Protein AF-A0A958Z794-F1 (afdb_monomer_lite)

Secondary structure (DSSP, 8-state):
-GGGHHHHHHH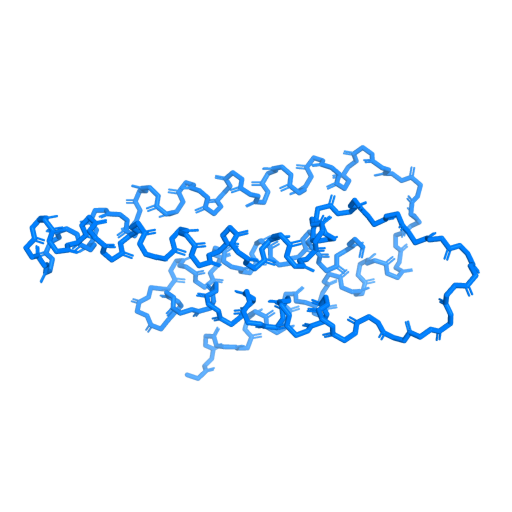HHHHHHHHHS-TT-HHHHHHHHHHHHHHHHHHIIIIIHHHHHHHS-HHHHHHHHHHHHHHHHHHHHHHTTGGGT-----TT--S--HHHHHHHHHHHHHHTGGGGT-HHHHHHHHHHHHHHHT-

Structure (mmCIF, N/CA/C/O backbone):
data_AF-A0A958Z794-F1
#
_entry.id   AF-A0A958Z794-F1
#
loop_
_atom_site.group_PDB
_atom_site.id
_atom_site.type_symbol
_atom_site.label_atom_id
_atom_site.label_alt_id
_atom_site.label_comp_id
_atom_site.label_asym_id
_atom_site.label_entity_id
_atom_site.label_seq_id
_atom_site.pdbx_PDB_ins_code
_atom_site.Cartn_x
_atom_site.Cartn_y
_atom_site.Cartn_z
_atom_site.occupancy
_atom_site.B_iso_or_equiv
_atom_site.auth_seq_id
_atom_site.auth_comp_id
_atom_site.auth_asym_id
_atom_site.auth_atom_id
_atom_site.pdbx_PDB_model_num
ATOM 1 N N . MET A 1 1 ? -12.176 13.890 -5.393 1.00 51.62 1 MET A N 1
ATOM 2 C CA . MET A 1 1 ? -11.681 13.555 -6.754 1.00 51.62 1 MET A CA 1
ATOM 3 C C . MET A 1 1 ? -10.186 13.818 -6.932 1.00 51.62 1 MET A C 1
ATOM 5 O O . MET A 1 1 ? -9.524 12.941 -7.460 1.00 51.62 1 MET A O 1
ATOM 9 N N . GLN A 1 2 ? -9.628 14.953 -6.479 1.00 58.75 2 GLN A N 1
ATOM 10 C CA . GLN A 1 2 ? -8.184 15.237 -6.617 1.00 58.75 2 GLN A CA 1
ATOM 11 C C . GLN A 1 2 ? -7.266 14.237 -5.879 1.00 58.75 2 GLN A C 1
ATOM 13 O O . GLN A 1 2 ? -6.188 13.929 -6.373 1.00 58.75 2 GLN A O 1
ATOM 18 N N . GLN A 1 3 ? -7.717 13.664 -4.757 1.00 66.06 3 GLN A N 1
ATOM 19 C CA . GLN A 1 3 ? -6.947 12.705 -3.946 1.00 66.06 3 GLN A CA 1
ATOM 20 C C . GLN A 1 3 ? -6.581 11.401 -4.680 1.00 66.06 3 GLN A C 1
ATOM 22 O O . GLN A 1 3 ? -5.542 10.820 -4.398 1.00 66.06 3 GLN A O 1
ATOM 27 N N . TYR A 1 4 ? -7.371 10.968 -5.670 1.00 72.44 4 TYR A N 1
ATOM 28 C CA . TYR A 1 4 ? -7.093 9.740 -6.433 1.00 72.44 4 TYR A CA 1
ATOM 29 C C . TYR A 1 4 ? -6.094 9.945 -7.581 1.00 72.44 4 TYR A C 1
ATOM 31 O O . TYR A 1 4 ? -5.566 8.977 -8.121 1.00 72.44 4 TYR A O 1
ATOM 39 N N . ILE A 1 5 ? -5.808 11.198 -7.949 1.00 81.88 5 ILE A N 1
ATOM 40 C CA . ILE A 1 5 ? -4.829 11.523 -8.995 1.00 81.88 5 ILE A CA 1
ATOM 41 C C . ILE A 1 5 ? -3.406 11.294 -8.472 1.00 81.88 5 ILE A C 1
ATOM 43 O O . ILE A 1 5 ? -2.539 10.858 -9.224 1.00 81.88 5 ILE A O 1
ATOM 47 N N . LEU A 1 6 ? -3.170 11.539 -7.180 1.00 83.75 6 LEU A N 1
ATOM 48 C CA . LEU A 1 6 ? -1.846 11.443 -6.564 1.00 83.75 6 LEU A CA 1
ATOM 49 C C . LEU A 1 6 ? -1.252 10.022 -6.623 1.00 83.75 6 LEU A C 1
ATOM 51 O O . LEU A 1 6 ? -0.128 9.899 -7.107 1.00 83.75 6 LEU A O 1
ATOM 55 N N . PRO A 1 7 ? -1.974 8.941 -6.258 1.00 83.38 7 PRO A N 1
ATOM 56 C CA . PRO A 1 7 ? -1.464 7.578 -6.423 1.00 83.38 7 PRO A CA 1
ATOM 57 C C . PRO A 1 7 ? -1.173 7.206 -7.882 1.00 83.38 7 PRO A C 1
ATOM 59 O O . PRO A 1 7 ? -0.216 6.488 -8.155 1.00 83.38 7 PRO A O 1
ATOM 62 N N . ILE A 1 8 ? -1.967 7.708 -8.834 1.00 86.94 8 ILE A N 1
ATOM 63 C CA . ILE A 1 8 ? -1.741 7.460 -10.266 1.00 86.94 8 ILE A CA 1
ATOM 64 C C . ILE A 1 8 ? -0.465 8.173 -10.725 1.00 86.94 8 ILE A C 1
ATOM 66 O O . ILE A 1 8 ? 0.382 7.568 -11.381 1.00 86.94 8 ILE A O 1
ATOM 70 N N . LEU A 1 9 ? -0.292 9.440 -10.339 1.00 89.38 9 LEU A N 1
ATOM 71 C CA . LEU A 1 9 ? 0.927 10.198 -10.618 1.00 89.38 9 LEU A CA 1
ATOM 72 C C . LEU A 1 9 ? 2.157 9.546 -9.981 1.00 89.38 9 LEU A C 1
ATOM 74 O O . LEU A 1 9 ? 3.197 9.494 -10.626 1.00 89.38 9 LE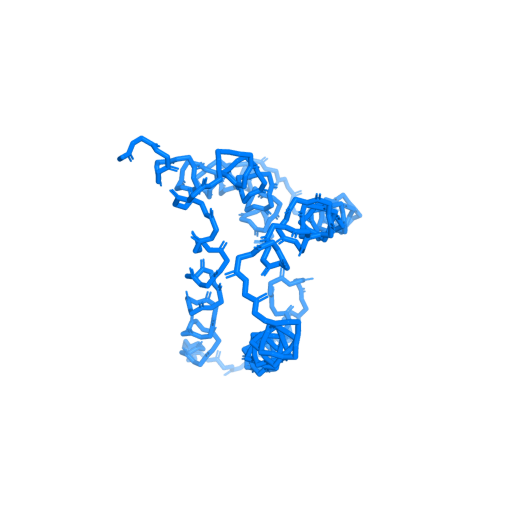U A O 1
ATOM 78 N N . ALA A 1 10 ? 2.038 9.003 -8.767 1.00 88.75 10 ALA A N 1
ATOM 79 C CA . ALA A 1 10 ? 3.111 8.283 -8.083 1.00 88.75 10 ALA A CA 1
ATOM 80 C C . ALA A 1 10 ? 3.646 7.114 -8.927 1.00 88.75 10 ALA A C 1
ATOM 82 O O . ALA A 1 10 ? 4.856 6.986 -9.113 1.00 88.75 10 ALA A O 1
ATOM 83 N N . VAL A 1 11 ? 2.739 6.311 -9.495 1.00 89.25 11 VAL A N 1
ATOM 84 C CA . VAL A 1 11 ? 3.087 5.181 -10.371 1.00 89.25 11 VAL A CA 1
ATOM 85 C C . VAL A 1 11 ? 3.742 5.667 -11.665 1.00 89.25 11 VAL A C 1
ATOM 87 O O . VAL A 1 11 ? 4.771 5.129 -12.068 1.00 89.25 11 VAL A O 1
ATOM 90 N N . VAL A 1 12 ? 3.196 6.711 -12.298 1.00 91.06 12 VAL A N 1
ATOM 91 C CA . VAL A 1 12 ? 3.777 7.289 -13.525 1.00 91.06 12 VAL A CA 1
ATOM 92 C C . VAL A 1 12 ? 5.181 7.840 -13.265 1.00 91.06 12 VAL A C 1
ATOM 94 O O . VAL A 1 12 ? 6.087 7.604 -14.059 1.00 91.06 12 VAL A O 1
ATOM 97 N N . ILE A 1 13 ? 5.385 8.538 -12.146 1.00 90.00 13 ILE A N 1
ATOM 98 C CA . ILE A 1 13 ? 6.694 9.069 -11.748 1.00 90.00 13 ILE A CA 1
ATOM 99 C C . ILE A 1 13 ? 7.680 7.924 -11.501 1.00 90.00 13 ILE A C 1
ATOM 101 O O . ILE A 1 13 ? 8.783 7.968 -12.041 1.00 90.00 13 ILE A O 1
ATOM 105 N N . GLY A 1 14 ? 7.291 6.894 -10.742 1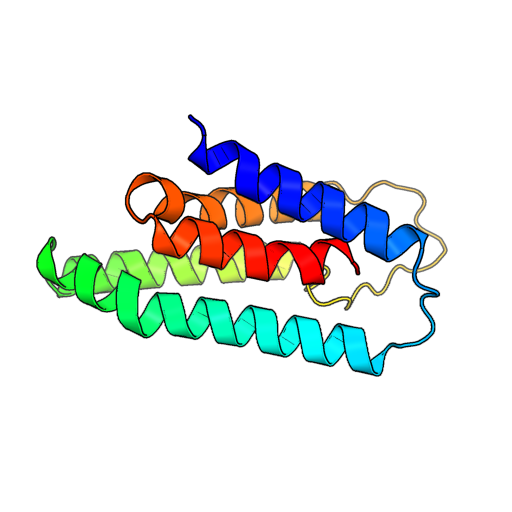.00 87.38 14 GLY A N 1
ATOM 106 C CA . GLY A 1 14 ? 8.145 5.730 -10.490 1.00 87.38 14 GLY A CA 1
ATOM 107 C C . GLY A 1 14 ? 8.573 5.027 -11.782 1.00 87.38 14 GLY A C 1
ATOM 108 O O . GLY A 1 14 ? 9.762 4.764 -11.964 1.00 87.38 14 GLY A O 1
ATOM 109 N N . LEU A 1 15 ? 7.645 4.856 -12.731 1.00 88.81 15 LEU A N 1
ATOM 110 C CA . LEU A 1 15 ? 7.932 4.297 -14.055 1.00 88.81 15 LEU A CA 1
ATOM 111 C C . LEU A 1 15 ? 8.911 5.170 -14.858 1.00 88.81 15 LEU A C 1
ATOM 113 O O . LEU A 1 15 ? 9.879 4.659 -15.419 1.00 88.81 15 LEU A O 1
ATOM 117 N N . LEU A 1 16 ? 8.691 6.488 -14.910 1.00 90.75 16 LEU A N 1
ATOM 118 C CA . LEU A 1 16 ? 9.592 7.412 -15.611 1.00 90.75 16 LEU A CA 1
ATOM 119 C C . LEU A 1 16 ? 11.002 7.388 -15.010 1.00 90.75 16 LEU A C 1
ATOM 121 O O . LEU A 1 16 ? 11.988 7.361 -15.747 1.00 90.75 16 LEU A O 1
ATOM 125 N N . VAL A 1 17 ? 11.105 7.364 -13.679 1.00 86.69 17 VAL A N 1
ATOM 126 C CA . VAL A 1 17 ? 12.389 7.262 -12.974 1.00 86.69 17 VAL A CA 1
ATOM 127 C C . VAL A 1 17 ? 13.062 5.916 -13.256 1.00 86.69 17 VAL A C 1
ATOM 129 O O . VAL A 1 17 ? 14.276 5.902 -13.466 1.00 86.69 17 VAL A O 1
ATOM 132 N N . SER A 1 18 ? 12.303 4.816 -13.321 1.00 83.25 18 SER A N 1
ATOM 133 C CA . SER A 1 18 ? 12.815 3.483 -13.680 1.00 83.25 18 SER A CA 1
ATOM 134 C C . SER A 1 18 ? 13.435 3.457 -15.080 1.00 83.25 18 SER A C 1
ATOM 136 O O . SER A 1 18 ? 14.525 2.924 -15.265 1.00 83.25 18 SER A O 1
ATOM 138 N N . ILE A 1 19 ? 12.806 4.118 -16.060 1.00 85.06 19 ILE A N 1
ATOM 139 C CA . ILE A 1 19 ? 13.312 4.185 -17.444 1.00 85.06 19 ILE A CA 1
ATOM 140 C C . ILE A 1 19 ? 14.640 4.958 -17.530 1.00 85.06 19 ILE A C 1
ATOM 142 O O . ILE A 1 19 ? 15.511 4.610 -18.327 1.00 85.06 19 ILE A O 1
ATOM 146 N N . VAL A 1 20 ? 14.800 6.016 -16.730 1.00 84.75 20 VAL A N 1
ATOM 147 C CA . VAL A 1 20 ? 16.002 6.873 -16.744 1.00 84.75 20 VAL A CA 1
ATOM 148 C C . VAL A 1 20 ? 17.132 6.298 -15.879 1.00 84.75 20 VAL A C 1
ATOM 150 O O . VAL A 1 20 ? 18.306 6.593 -16.113 1.00 84.75 20 VAL A O 1
ATOM 153 N N . THR A 1 21 ? 16.804 5.480 -14.878 1.00 77.69 21 THR A N 1
ATOM 154 C CA . THR A 1 21 ? 17.769 4.941 -13.914 1.00 77.69 21 THR A CA 1
ATOM 155 C C . THR A 1 21 ? 18.255 3.555 -14.341 1.00 77.69 21 THR A C 1
ATOM 157 O O . THR A 1 21 ? 17.483 2.609 -14.447 1.00 77.69 21 THR A O 1
ATOM 160 N N . ASP A 1 22 ? 19.567 3.402 -14.536 1.00 66.56 22 ASP A N 1
ATOM 161 C CA . ASP A 1 22 ? 20.164 2.101 -14.858 1.00 66.56 22 ASP A CA 1
ATOM 162 C C . ASP A 1 22 ? 19.973 1.117 -13.680 1.00 66.56 22 ASP A C 1
ATOM 164 O O . ASP A 1 22 ? 20.321 1.426 -12.533 1.00 66.56 22 ASP A O 1
ATOM 168 N N . HIS A 1 23 ? 19.441 -0.081 -13.955 1.00 60.19 23 HIS A N 1
ATOM 169 C CA . HIS A 1 23 ? 18.993 -1.094 -12.977 1.00 60.19 23 HIS A CA 1
ATOM 170 C C . HIS A 1 23 ? 20.113 -1.641 -12.059 1.00 60.19 23 HIS A C 1
ATOM 172 O O . HIS A 1 23 ? 19.887 -2.489 -11.200 1.00 60.19 23 HIS A O 1
ATOM 178 N N . LYS A 1 24 ? 21.354 -1.165 -12.201 1.00 54.88 24 LYS A N 1
ATOM 179 C CA . LYS A 1 24 ? 22.546 -1.709 -11.529 1.00 54.88 24 LYS A CA 1
ATOM 180 C C . LYS A 1 24 ? 22.661 -1.373 -10.034 1.00 54.88 24 LYS A C 1
ATOM 182 O O . LYS A 1 24 ? 23.561 -1.890 -9.373 1.00 54.88 24 LYS A O 1
ATOM 187 N N . ARG A 1 25 ? 21.781 -0.543 -9.455 1.00 64.00 25 ARG A N 1
ATOM 188 C CA . ARG A 1 25 ? 21.800 -0.183 -8.014 1.00 64.00 25 ARG A CA 1
ATOM 189 C C . ARG A 1 25 ? 20.816 -1.009 -7.176 1.00 64.00 25 ARG A C 1
ATOM 191 O O . ARG A 1 25 ? 19.993 -0.455 -6.453 1.00 64.00 25 ARG A O 1
ATOM 198 N N . ASN A 1 26 ? 21.012 -2.330 -7.161 1.00 70.12 26 ASN A N 1
ATOM 199 C CA . ASN A 1 26 ? 20.273 -3.291 -6.319 1.00 70.12 26 ASN A CA 1
ATOM 200 C C . ASN A 1 26 ? 20.237 -2.939 -4.818 1.00 70.12 26 ASN A C 1
ATOM 202 O O . ASN A 1 26 ? 19.372 -3.410 -4.090 1.00 70.12 26 ASN A O 1
ATOM 206 N N . TYR A 1 27 ? 21.198 -2.153 -4.323 1.00 78.25 27 TYR A N 1
ATOM 207 C CA . TYR A 1 27 ? 21.225 -1.719 -2.925 1.00 78.25 27 TYR A CA 1
ATOM 208 C C . TYR A 1 27 ? 20.229 -0.586 -2.637 1.00 78.25 27 TYR A C 1
ATOM 210 O O . TYR A 1 27 ? 19.551 -0.609 -1.614 1.00 78.25 27 TYR A O 1
ATOM 218 N N . LEU A 1 28 ? 20.119 0.399 -3.538 1.00 80.44 28 LEU A N 1
ATOM 219 C CA . LEU A 1 28 ? 19.240 1.551 -3.327 1.00 80.44 28 LEU A CA 1
ATOM 220 C C . LEU A 1 28 ? 17.768 1.151 -3.459 1.00 80.44 28 LEU A C 1
ATOM 222 O O . LEU A 1 28 ? 16.959 1.605 -2.661 1.00 80.44 28 LEU A O 1
ATOM 226 N N . SER A 1 29 ? 17.434 0.276 -4.412 1.00 76.62 29 SER A N 1
ATOM 227 C CA . SER A 1 29 ? 16.068 -0.234 -4.577 1.00 76.62 29 SER A CA 1
ATOM 228 C C . SER A 1 29 ? 15.600 -1.011 -3.345 1.00 76.62 29 SER A C 1
ATOM 230 O O . SER A 1 29 ? 14.517 -0.748 -2.834 1.00 76.62 29 SER A O 1
ATOM 232 N N . LYS A 1 30 ? 16.456 -1.876 -2.781 1.00 82.06 30 LYS A N 1
ATOM 233 C CA . LYS A 1 30 ? 16.179 -2.565 -1.509 1.00 82.06 30 LYS A CA 1
ATOM 234 C C . LYS A 1 30 ? 15.985 -1.592 -0.347 1.00 82.06 30 LYS A C 1
ATOM 236 O O . LYS A 1 30 ? 15.045 -1.755 0.421 1.00 82.06 30 LYS A O 1
ATOM 241 N N . LEU A 1 31 ? 16.838 -0.570 -0.231 1.00 86.19 31 LEU A N 1
ATOM 242 C CA . LEU A 1 31 ? 16.717 0.441 0.823 1.00 86.19 31 LEU A CA 1
ATOM 243 C C . LEU A 1 31 ? 15.407 1.237 0.697 1.00 86.19 31 LEU A C 1
ATOM 245 O O . LEU A 1 31 ? 14.718 1.438 1.694 1.00 86.19 31 LEU A O 1
ATOM 249 N N . LEU A 1 32 ? 15.055 1.661 -0.522 1.00 85.62 32 LEU A N 1
ATOM 250 C CA . LEU A 1 32 ? 13.813 2.382 -0.805 1.00 85.62 32 LEU A CA 1
ATOM 251 C C . LEU A 1 32 ? 12.583 1.518 -0.523 1.00 85.62 32 LEU A C 1
ATOM 253 O O . LEU A 1 32 ? 11.622 2.020 0.050 1.00 85.62 32 LEU A O 1
ATOM 257 N N . LEU A 1 33 ? 12.624 0.228 -0.860 1.00 84.88 33 LEU A N 1
ATOM 258 C CA . LEU A 1 33 ? 11.552 -0.717 -0.562 1.00 84.88 33 LEU A CA 1
ATOM 259 C C . LEU A 1 33 ? 11.393 -0.948 0.952 1.00 84.88 33 LEU A C 1
ATOM 261 O O . LEU A 1 33 ? 10.279 -0.896 1.466 1.00 84.88 33 LEU A O 1
ATOM 265 N N . SER A 1 34 ? 12.493 -1.134 1.693 1.00 88.50 34 SER A N 1
ATOM 266 C CA . SER A 1 34 ? 12.443 -1.268 3.158 1.00 88.50 34 SER A CA 1
ATOM 267 C C . SER A 1 34 ? 11.941 0.007 3.839 1.00 88.50 34 SER A C 1
ATOM 269 O O . SER A 1 34 ? 11.107 -0.072 4.740 1.00 88.50 34 SER A O 1
ATOM 271 N N . PHE A 1 35 ? 12.402 1.181 3.389 1.00 91.00 35 PHE A N 1
ATOM 272 C CA . PHE A 1 35 ? 11.881 2.471 3.846 1.00 91.00 35 PHE A CA 1
ATOM 273 C C . PHE A 1 35 ? 10.374 2.565 3.589 1.00 91.00 35 PHE A C 1
ATOM 275 O O . PHE A 1 35 ? 9.608 2.814 4.516 1.00 91.00 35 PHE A O 1
ATOM 282 N N . SER A 1 36 ? 9.960 2.280 2.355 1.00 88.62 36 SER A N 1
ATOM 283 C CA . SER A 1 36 ? 8.573 2.307 1.902 1.00 88.62 36 SER A CA 1
ATOM 284 C C . SER A 1 36 ? 7.651 1.438 2.767 1.00 88.62 36 SER A C 1
ATOM 286 O O . SER A 1 36 ? 6.629 1.919 3.259 1.00 88.62 36 SER A O 1
ATOM 288 N N . GLY A 1 37 ? 8.034 0.183 3.025 1.00 87.94 37 GLY A N 1
ATOM 289 C CA . GLY A 1 37 ? 7.264 -0.723 3.883 1.00 87.94 37 GLY A CA 1
ATOM 290 C C . GLY A 1 37 ? 7.199 -0.254 5.340 1.00 87.94 37 GLY A C 1
ATOM 291 O O . GLY A 1 37 ? 6.128 -0.245 5.946 1.00 87.94 37 GLY A O 1
ATOM 292 N N . SER A 1 38 ? 8.324 0.205 5.901 1.00 91.25 38 SER A N 1
ATOM 293 C CA . SER A 1 38 ? 8.359 0.724 7.277 1.00 91.25 38 SER A CA 1
ATOM 294 C C . SER A 1 38 ? 7.543 2.009 7.459 1.00 91.25 38 SER A C 1
ATOM 296 O O . SER A 1 38 ? 6.960 2.221 8.520 1.00 91.25 38 SER A O 1
ATOM 298 N N . PHE A 1 39 ? 7.458 2.843 6.420 1.00 90.50 39 PHE A N 1
ATOM 299 C CA . PHE A 1 39 ? 6.689 4.081 6.434 1.00 90.50 39 PHE A CA 1
ATOM 300 C C . PHE A 1 39 ? 5.180 3.809 6.471 1.00 90.50 39 PHE A C 1
ATOM 302 O O . PHE A 1 39 ? 4.487 4.367 7.321 1.00 90.50 39 PHE A O 1
ATOM 309 N N . LEU A 1 40 ? 4.676 2.893 5.635 1.00 88.81 40 LEU A N 1
ATOM 310 C CA . LEU A 1 40 ? 3.272 2.470 5.715 1.00 88.81 40 LEU A CA 1
ATOM 311 C C . LEU A 1 40 ? 2.940 1.790 7.044 1.00 88.81 40 LEU A C 1
ATOM 313 O O . LEU A 1 40 ? 1.859 2.013 7.591 1.00 88.81 40 LEU A O 1
ATOM 317 N N . LEU A 1 41 ? 3.861 0.985 7.586 1.00 91.69 41 LEU A N 1
ATOM 318 C CA . LEU A 1 41 ? 3.682 0.389 8.909 1.00 91.69 41 LEU A CA 1
ATOM 319 C C . LEU A 1 41 ? 3.545 1.472 9.988 1.00 91.69 41 LEU A C 1
ATOM 321 O O . LEU A 1 41 ? 2.672 1.364 10.845 1.00 91.69 41 LEU A O 1
ATOM 325 N N . ALA A 1 42 ? 4.363 2.527 9.931 1.00 92.75 42 ALA A N 1
ATOM 326 C CA . ALA A 1 42 ? 4.272 3.644 10.865 1.00 92.75 42 ALA A CA 1
ATOM 327 C C . ALA A 1 42 ? 2.911 4.354 10.776 1.00 92.75 42 ALA A C 1
ATOM 329 O O . ALA A 1 42 ? 2.260 4.507 11.806 1.00 92.75 42 ALA A O 1
ATOM 330 N N . LEU A 1 43 ? 2.438 4.701 9.573 1.00 90.19 43 LEU A N 1
ATOM 331 C CA . LEU A 1 43 ? 1.105 5.302 9.382 1.00 90.19 43 LEU A CA 1
ATOM 332 C C . LEU A 1 43 ? -0.013 4.381 9.882 1.00 90.19 43 LEU A C 1
ATOM 334 O O . LEU A 1 43 ? -0.956 4.810 10.539 1.00 90.19 43 LEU A O 1
ATOM 338 N N . THR A 1 44 ? 0.114 3.078 9.632 1.00 91.25 44 THR A N 1
ATOM 339 C CA . THR A 1 44 ? -0.859 2.101 10.124 1.00 91.25 44 THR A CA 1
ATOM 340 C C . THR A 1 44 ? -0.913 2.094 11.649 1.00 91.25 44 THR A C 1
ATOM 342 O O . THR A 1 44 ? -1.999 2.055 12.212 1.00 91.25 44 THR A O 1
ATOM 345 N N . LEU A 1 45 ? 0.234 2.136 12.332 1.00 93.31 45 LEU A N 1
ATOM 346 C CA . LEU A 1 45 ? 0.299 2.060 13.794 1.00 93.31 45 LEU A CA 1
ATOM 347 C C . LEU A 1 45 ? -0.064 3.368 14.498 1.00 93.31 45 LEU A C 1
ATOM 349 O O . LEU A 1 45 ? -0.646 3.313 15.579 1.00 93.31 45 LEU A O 1
ATOM 353 N N . PHE A 1 46 ? 0.319 4.512 13.931 1.00 91.56 46 PHE A N 1
ATOM 354 C CA . PHE A 1 46 ? 0.161 5.811 14.584 1.00 91.56 46 PHE A CA 1
ATOM 355 C C . PHE A 1 46 ? -1.088 6.573 14.143 1.00 91.56 46 PHE A C 1
ATOM 357 O O . PHE A 1 46 ? -1.602 7.336 14.954 1.00 91.56 46 PHE A O 1
ATOM 364 N N . ASP A 1 47 ? -1.608 6.317 12.939 1.00 89.12 47 ASP A N 1
ATOM 365 C CA . ASP A 1 47 ? -2.812 6.986 12.436 1.00 89.12 47 ASP A CA 1
ATOM 366 C C . ASP A 1 47 ? -4.004 6.022 12.372 1.00 89.12 47 ASP A C 1
ATOM 368 O O . ASP A 1 47 ? -5.000 6.209 13.069 1.00 89.12 47 ASP A O 1
ATOM 372 N N . LEU A 1 48 ? -3.906 4.940 11.588 1.00 88.94 48 LEU A N 1
ATOM 373 C CA . LEU A 1 48 ? -5.074 4.086 11.322 1.00 88.94 48 LEU A CA 1
ATOM 374 C C . LEU A 1 48 ? -5.495 3.240 12.523 1.00 88.94 48 LEU A C 1
ATOM 376 O O . LEU A 1 48 ? -6.688 3.099 12.790 1.00 88.94 48 LEU A O 1
ATOM 380 N N . LEU A 1 49 ? -4.533 2.643 13.230 1.00 92.38 49 LEU A N 1
ATOM 381 C CA . LEU A 1 49 ? -4.813 1.727 14.329 1.00 92.38 49 LEU A CA 1
ATOM 382 C C . LEU A 1 49 ? -5.542 2.432 15.483 1.00 92.38 49 LEU A C 1
ATOM 384 O O . LEU A 1 49 ? -6.574 1.904 15.893 1.00 92.38 49 LEU A O 1
ATOM 388 N N . PRO A 1 50 ? -5.096 3.596 15.997 1.00 92.00 50 PRO A N 1
ATOM 389 C CA . PRO A 1 50 ? -5.837 4.314 17.032 1.00 92.00 50 PRO A CA 1
ATOM 390 C C . PRO A 1 50 ? -7.254 4.668 16.579 1.00 92.00 50 PRO A C 1
ATOM 392 O O . PRO A 1 50 ? -8.209 4.419 17.312 1.00 92.00 50 PRO A O 1
ATOM 395 N N . GLU A 1 51 ? -7.407 5.151 15.345 1.00 89.50 51 GLU A N 1
ATOM 396 C CA . GLU A 1 51 ? -8.691 5.635 14.845 1.00 89.50 51 GLU A CA 1
ATOM 397 C C . GLU A 1 51 ? -9.761 4.543 14.745 1.00 89.50 51 GLU A C 1
ATOM 399 O O . GLU A 1 51 ? -10.914 4.755 15.130 1.00 89.50 51 GLU A O 1
ATOM 404 N N . VAL A 1 52 ? -9.407 3.339 14.287 1.00 90.25 52 VAL A N 1
ATOM 405 C CA . VAL A 1 52 ? -10.389 2.243 14.194 1.00 90.25 52 VAL A CA 1
ATOM 406 C C . VAL A 1 52 ? -10.844 1.724 15.563 1.00 90.25 52 VAL A C 1
ATOM 408 O O . VAL A 1 52 ? -11.915 1.120 15.663 1.00 90.25 52 VAL A O 1
ATOM 411 N N . TYR A 1 53 ? -10.068 1.960 16.626 1.00 93.50 53 TYR A N 1
ATOM 412 C CA . TYR A 1 53 ? -10.471 1.638 17.999 1.00 93.50 53 TYR A CA 1
ATOM 413 C C . TYR A 1 53 ? -11.356 2.716 18.640 1.00 93.50 53 TYR A C 1
ATOM 415 O O . TYR A 1 53 ? -12.023 2.414 19.628 1.00 93.50 53 TYR A O 1
ATOM 423 N N . GLU A 1 54 ? -11.421 3.930 18.087 1.00 91.38 54 GLU A N 1
ATOM 424 C CA . GLU A 1 54 ? -12.344 4.973 18.564 1.00 91.38 54 GLU A CA 1
ATOM 425 C C . GLU A 1 54 ? -13.788 4.753 18.085 1.00 91.38 54 GLU A C 1
ATOM 427 O O . GLU A 1 54 ? -14.736 5.176 18.746 1.00 91.38 54 GLU A O 1
ATOM 432 N N . HIS A 1 55 ? -13.971 4.065 16.954 1.00 83.88 55 HIS A N 1
ATOM 433 C CA . HIS A 1 55 ? -15.260 3.988 16.253 1.00 83.88 55 HIS A CA 1
ATOM 434 C C . HIS A 1 55 ? -16.020 2.663 16.429 1.00 83.88 55 HIS A C 1
ATOM 436 O O . HIS A 1 55 ? -17.208 2.587 16.108 1.00 83.88 55 HIS A O 1
ATOM 442 N N . LEU A 1 56 ? -15.359 1.606 16.904 1.00 84.94 56 LEU A N 1
ATOM 443 C CA . LEU A 1 56 ? -15.889 0.240 16.950 1.00 84.94 56 LEU A CA 1
ATOM 444 C C . LEU A 1 56 ? -15.619 -0.422 18.309 1.00 84.94 56 LEU A C 1
ATOM 446 O O . LEU A 1 56 ? -14.737 -0.019 19.063 1.00 84.94 56 LEU A O 1
ATOM 450 N N . GLU A 1 57 ? -16.379 -1.473 18.626 1.00 94.00 57 GLU A N 1
ATOM 451 C CA . GLU A 1 57 ? -16.139 -2.279 19.827 1.00 94.00 57 GLU A CA 1
ATOM 452 C C . GLU A 1 57 ? -14.800 -3.022 19.715 1.00 94.00 57 GLU A C 1
ATOM 454 O O . GLU A 1 57 ? -14.495 -3.627 18.688 1.00 94.00 57 GLU A O 1
ATOM 459 N N . THR A 1 58 ? -14.003 -3.009 20.787 1.00 94.25 58 THR A N 1
ATOM 460 C CA . THR A 1 58 ? -12.598 -3.451 20.772 1.00 94.25 58 THR A CA 1
ATOM 461 C C . THR A 1 58 ? -12.405 -4.855 20.195 1.00 94.25 58 THR A C 1
ATOM 463 O O . THR A 1 58 ? -11.468 -5.080 19.425 1.00 94.25 58 THR A O 1
ATOM 466 N N . LYS A 1 59 ? -13.278 -5.815 20.536 1.00 94.38 59 LYS A N 1
ATOM 467 C CA . LYS A 1 59 ? -13.160 -7.184 20.011 1.00 94.38 59 LYS A CA 1
ATOM 468 C C . LYS A 1 59 ? -13.489 -7.246 18.525 1.00 94.38 59 LYS A C 1
ATOM 470 O O . LYS A 1 59 ? -12.759 -7.900 17.782 1.00 94.38 59 LYS A O 1
ATOM 475 N N . GLN A 1 60 ? -14.551 -6.570 18.090 1.00 95.69 60 GLN A N 1
ATOM 476 C CA . GLN A 1 60 ? -14.910 -6.488 16.674 1.00 95.69 60 GLN A CA 1
ATOM 477 C C . GLN A 1 60 ? -13.793 -5.850 15.843 1.00 95.69 60 GLN A C 1
ATOM 479 O O . GLN A 1 60 ? -13.410 -6.422 14.822 1.00 95.69 60 GLN A O 1
ATOM 484 N N . THR A 1 61 ? -13.211 -4.737 16.305 1.00 94.81 61 THR A N 1
ATOM 485 C CA . THR A 1 61 ? -12.062 -4.092 15.649 1.00 94.81 61 THR A CA 1
ATOM 486 C C . THR A 1 61 ? -10.909 -5.075 15.468 1.00 94.81 61 THR A C 1
ATOM 488 O O . THR A 1 61 ? -10.412 -5.246 14.355 1.00 94.81 61 THR A O 1
ATOM 491 N N . GLY A 1 62 ? -10.534 -5.794 16.531 1.00 95.62 62 GLY A N 1
ATOM 492 C CA . GLY A 1 62 ? -9.478 -6.805 16.466 1.00 95.62 62 GLY A CA 1
ATOM 493 C C . GLY A 1 62 ? -9.755 -7.902 15.431 1.00 95.62 62 GLY A C 1
ATOM 494 O O . GLY A 1 62 ? -8.855 -8.278 14.680 1.00 95.62 62 GLY A O 1
ATOM 495 N N . VAL A 1 63 ? -11.000 -8.380 15.333 1.00 96.69 63 VAL A N 1
ATOM 496 C CA . VAL A 1 63 ? -11.397 -9.393 14.338 1.00 96.69 63 VAL A CA 1
ATOM 497 C C . VAL A 1 63 ? -11.260 -8.863 12.910 1.00 96.69 63 VAL A C 1
ATOM 499 O O . VAL A 1 63 ? -10.709 -9.566 12.063 1.00 96.69 63 VAL A O 1
ATOM 502 N N . PHE A 1 64 ? -11.705 -7.634 12.632 1.00 94.81 64 PHE A N 1
ATOM 503 C CA . PHE A 1 64 ? -11.577 -7.043 11.296 1.00 94.81 64 PHE A CA 1
ATOM 504 C C . PHE A 1 64 ? -10.119 -6.804 10.899 1.00 94.81 64 PHE A C 1
ATOM 506 O O . PHE A 1 64 ? -9.752 -7.104 9.762 1.00 94.81 64 PHE A O 1
ATOM 513 N N . ILE A 1 65 ? -9.272 -6.351 11.831 1.00 94.81 65 ILE A N 1
ATOM 514 C CA . ILE A 1 65 ? -7.830 -6.208 11.580 1.00 94.81 65 ILE A CA 1
ATOM 515 C C . ILE A 1 65 ? -7.222 -7.576 11.243 1.00 94.81 65 ILE A C 1
ATOM 517 O O . ILE A 1 65 ? -6.515 -7.699 10.244 1.00 94.81 65 ILE A O 1
ATOM 521 N N . MET A 1 66 ? -7.525 -8.624 12.020 1.00 96.38 66 MET A N 1
ATOM 522 C CA . MET A 1 66 ? -6.994 -9.967 11.744 1.00 96.38 66 MET A CA 1
ATOM 523 C C . MET A 1 66 ? -7.490 -10.531 10.412 1.00 96.38 66 MET A C 1
ATOM 525 O O . MET A 1 66 ? -6.709 -11.139 9.682 1.00 96.38 66 MET A O 1
ATOM 529 N N . ALA A 1 67 ? -8.757 -10.304 10.064 1.00 96.44 67 ALA A N 1
ATOM 530 C CA . ALA A 1 67 ? -9.302 -10.708 8.772 1.00 96.44 67 ALA A CA 1
ATOM 531 C C . ALA A 1 67 ? -8.604 -9.985 7.607 1.00 96.44 67 ALA A C 1
ATOM 533 O O . ALA A 1 67 ? -8.263 -10.623 6.610 1.00 96.44 67 ALA A O 1
ATOM 534 N N . GLY A 1 68 ? -8.342 -8.682 7.748 1.00 94.19 68 GLY A N 1
ATOM 535 C CA . GLY A 1 68 ? -7.604 -7.891 6.762 1.00 94.19 68 GLY A CA 1
ATOM 536 C C . GLY A 1 68 ? -6.157 -8.358 6.584 1.00 94.19 68 GLY A C 1
ATOM 537 O O . GLY A 1 68 ? -5.717 -8.557 5.453 1.00 94.19 68 GLY A O 1
ATOM 538 N N . ILE A 1 69 ? -5.436 -8.609 7.683 1.00 94.38 69 ILE A N 1
ATOM 539 C CA . ILE A 1 69 ? -4.064 -9.145 7.638 1.00 94.38 69 ILE A CA 1
ATOM 540 C C . ILE A 1 69 ? -4.048 -10.526 6.979 1.00 94.38 69 ILE A C 1
ATOM 542 O O . ILE A 1 69 ? -3.231 -10.770 6.095 1.00 94.38 69 ILE A O 1
ATOM 546 N N . LEU A 1 70 ? -4.967 -11.420 7.357 1.00 96.25 70 LEU A N 1
ATOM 547 C CA . LEU A 1 70 ? -5.065 -12.747 6.749 1.00 96.25 70 LEU A CA 1
ATOM 548 C C . LEU A 1 70 ? -5.311 -12.657 5.238 1.00 96.25 70 LEU A C 1
ATOM 550 O O . LEU A 1 70 ? -4.669 -13.373 4.471 1.00 96.25 70 LEU A O 1
ATOM 554 N N . LEU A 1 71 ? -6.209 -11.767 4.806 1.00 95.00 71 LEU A N 1
ATOM 555 C CA . LEU A 1 71 ? -6.467 -11.527 3.389 1.00 95.00 71 LEU A CA 1
ATOM 556 C C . LEU A 1 71 ? -5.200 -11.058 2.660 1.00 95.00 71 LEU A C 1
ATOM 558 O O . LEU A 1 71 ? -4.887 -11.595 1.600 1.00 95.00 71 LEU A O 1
ATOM 562 N N . GLN A 1 72 ? -4.450 -10.116 3.236 1.00 92.44 72 GLN A N 1
ATOM 563 C CA . GLN A 1 72 ? -3.202 -9.631 2.639 1.00 92.44 72 GLN A CA 1
ATOM 564 C C . GLN A 1 72 ? -2.128 -10.723 2.552 1.00 92.44 72 GLN A C 1
ATOM 566 O O . GLN A 1 72 ? -1.501 -10.867 1.507 1.00 92.44 72 GLN A O 1
ATOM 571 N N . VAL A 1 73 ? -1.982 -11.568 3.578 1.00 91.81 73 VAL A N 1
ATOM 572 C CA . VAL A 1 73 ? -1.055 -12.718 3.553 1.00 91.81 73 VAL A CA 1
ATOM 573 C C . VAL A 1 73 ? -1.432 -13.723 2.458 1.00 91.81 73 VAL A C 1
ATOM 575 O O . VAL A 1 73 ? -0.565 -14.270 1.777 1.00 91.81 73 VAL A O 1
ATOM 578 N N . VAL A 1 74 ? -2.729 -13.964 2.243 1.00 92.94 74 VAL A N 1
ATOM 579 C CA . VAL A 1 74 ? -3.202 -14.824 1.145 1.00 92.94 74 VAL A CA 1
ATOM 580 C C . VAL A 1 74 ? -2.871 -14.210 -0.220 1.00 92.94 74 VAL A C 1
ATOM 582 O O . VAL A 1 74 ? -2.437 -14.927 -1.124 1.00 92.94 74 VAL A O 1
ATOM 585 N N . LEU A 1 75 ? -3.038 -12.896 -0.382 1.00 91.12 75 LEU A N 1
ATOM 586 C CA . LEU A 1 75 ? -2.672 -12.198 -1.617 1.00 91.12 75 LEU A CA 1
ATOM 587 C C . LEU A 1 75 ? -1.153 -12.230 -1.856 1.00 91.12 75 LEU A C 1
ATOM 589 O O . LEU A 1 75 ? -0.724 -12.525 -2.974 1.00 91.12 75 LEU A O 1
ATOM 593 N N . GLU A 1 76 ? -0.342 -12.024 -0.818 1.00 87.31 76 GLU A N 1
ATOM 594 C CA . GLU A 1 76 ? 1.124 -12.123 -0.873 1.00 87.31 76 GLU A CA 1
ATOM 595 C C . GLU A 1 76 ? 1.579 -13.526 -1.304 1.00 87.31 76 GLU A C 1
ATOM 597 O O . GLU A 1 76 ? 2.438 -13.672 -2.180 1.00 87.31 76 GLU A O 1
ATOM 602 N N . PHE A 1 77 ? 0.940 -14.575 -0.775 1.00 86.56 77 PHE A N 1
ATOM 603 C CA . PHE A 1 77 ? 1.213 -15.954 -1.180 1.00 86.56 77 PHE A CA 1
ATOM 604 C C . PHE A 1 77 ? 0.999 -16.162 -2.689 1.00 86.56 77 PHE A C 1
ATOM 606 O O . PHE A 1 77 ? 1.835 -16.772 -3.362 1.00 86.56 77 PHE A O 1
ATOM 613 N N . PHE A 1 78 ? -0.080 -15.609 -3.251 1.00 85.69 78 PHE A N 1
ATOM 614 C CA . PHE A 1 78 ? -0.320 -15.645 -4.697 1.00 85.69 78 PHE A CA 1
ATOM 615 C C . PHE A 1 78 ? 0.599 -14.703 -5.490 1.00 85.69 78 PHE A C 1
ATOM 617 O O . PHE A 1 78 ? 0.870 -14.971 -6.663 1.00 85.69 78 PHE A O 1
ATOM 624 N N . SER A 1 79 ? 1.104 -13.635 -4.860 1.00 79.44 79 SER A N 1
ATOM 625 C CA . SER A 1 79 ? 2.059 -12.692 -5.455 1.00 79.44 79 SER A CA 1
ATOM 626 C C . SER A 1 79 ? 3.484 -13.262 -5.533 1.00 79.44 79 SER A C 1
ATOM 628 O O . SER A 1 79 ? 4.320 -12.749 -6.278 1.00 79.44 79 SER A O 1
ATOM 630 N N . LYS A 1 80 ? 3.780 -14.343 -4.793 1.00 75.31 80 LYS A N 1
ATOM 631 C CA . LYS A 1 80 ? 5.142 -14.882 -4.606 1.00 75.31 80 LYS A CA 1
ATOM 632 C C . LYS A 1 80 ? 6.138 -13.818 -4.108 1.00 75.31 80 LYS A C 1
ATOM 634 O O . LYS A 1 80 ? 7.337 -13.948 -4.347 1.00 75.31 80 LYS A O 1
ATOM 639 N N . GLY A 1 81 ? 5.656 -12.749 -3.469 1.00 65.75 81 GLY A N 1
ATOM 640 C CA . GLY A 1 81 ? 6.480 -11.609 -3.065 1.00 65.75 81 GLY A CA 1
ATOM 641 C C . GLY A 1 81 ? 7.081 -10.830 -4.243 1.00 65.75 81 GLY A C 1
ATOM 642 O O . GLY A 1 81 ? 8.138 -10.214 -4.096 1.00 65.75 81 GLY A O 1
ATOM 643 N N . ALA A 1 82 ? 6.451 -10.855 -5.424 1.00 68.06 82 ALA A N 1
ATOM 644 C CA . ALA A 1 82 ? 6.922 -10.125 -6.604 1.00 68.06 82 ALA A CA 1
ATOM 645 C C . ALA A 1 82 ? 7.021 -8.612 -6.370 1.00 68.06 82 ALA A C 1
ATOM 647 O O . ALA A 1 82 ? 7.941 -7.975 -6.873 1.00 68.06 82 ALA A O 1
ATOM 648 N N . GLU A 1 83 ? 6.122 -8.059 -5.554 1.00 59.44 83 GLU A N 1
ATOM 649 C CA . GLU A 1 83 ? 6.150 -6.659 -5.104 1.00 59.44 83 GLU A CA 1
ATOM 650 C C . GLU A 1 83 ? 7.429 -6.292 -4.331 1.00 59.44 83 GLU A C 1
ATOM 652 O O . GLU A 1 83 ? 7.808 -5.127 -4.261 1.00 59.44 83 GLU A O 1
ATOM 657 N N . HIS A 1 84 ? 8.141 -7.299 -3.815 1.00 63.00 84 HIS A N 1
ATOM 658 C CA . HIS A 1 84 ? 9.414 -7.150 -3.123 1.00 63.00 84 HIS A CA 1
ATOM 659 C C . HIS A 1 84 ? 10.633 -7.480 -4.010 1.00 63.00 84 HIS A C 1
ATOM 661 O O . HIS A 1 84 ? 11.757 -7.575 -3.515 1.00 63.00 84 HIS A O 1
ATOM 667 N N . GLY A 1 85 ? 10.438 -7.672 -5.322 1.00 57.59 85 GLY A N 1
ATOM 668 C CA . GLY A 1 85 ? 11.507 -7.973 -6.284 1.00 57.59 85 GLY A CA 1
ATOM 669 C C . GLY A 1 85 ? 11.988 -9.431 -6.276 1.00 57.59 85 GLY A C 1
ATOM 670 O O . GLY A 1 85 ? 13.035 -9.741 -6.847 1.00 57.59 85 GLY A O 1
ATOM 671 N N . HIS A 1 86 ? 11.245 -10.346 -5.644 1.00 61.81 86 HIS A N 1
ATOM 672 C CA . HIS A 1 86 ? 11.615 -11.760 -5.481 1.00 61.81 86 HIS A CA 1
ATOM 673 C C . HIS A 1 86 ? 11.015 -12.688 -6.553 1.00 61.81 86 HIS A C 1
ATOM 675 O O . HIS A 1 86 ? 10.543 -13.783 -6.254 1.00 61.81 86 HIS A O 1
ATOM 681 N N . ILE A 1 87 ? 11.033 -12.292 -7.829 1.00 60.47 87 ILE A N 1
ATOM 682 C CA . ILE A 1 87 ? 10.460 -13.132 -8.888 1.00 60.47 87 ILE A CA 1
ATOM 683 C C . ILE A 1 87 ? 11.516 -14.110 -9.421 1.00 60.47 87 ILE A C 1
ATOM 685 O O . ILE A 1 87 ? 12.451 -13.732 -10.124 1.00 60.47 87 ILE A O 1
ATOM 689 N N . HIS A 1 88 ? 11.355 -15.400 -9.126 1.00 56.72 88 HIS A N 1
ATOM 690 C CA . HIS A 1 88 ? 12.059 -16.475 -9.831 1.00 56.72 88 HIS A CA 1
ATOM 691 C C . HIS A 1 88 ? 11.229 -16.916 -11.039 1.00 56.72 88 HIS A C 1
ATOM 693 O O . HIS A 1 88 ? 10.446 -17.862 -10.959 1.00 56.72 88 HIS A O 1
ATOM 699 N N . ILE A 1 89 ? 11.367 -16.202 -12.159 1.00 59.62 89 ILE A N 1
ATOM 700 C CA . ILE A 1 89 ? 10.802 -16.640 -13.440 1.00 59.62 89 ILE A CA 1
ATOM 701 C C . ILE A 1 89 ? 11.769 -17.661 -14.040 1.00 59.62 89 ILE A C 1
ATOM 703 O O . ILE A 1 89 ? 12.907 -17.331 -14.371 1.00 59.62 89 ILE A O 1
ATOM 707 N N . HIS A 1 90 ? 11.337 -18.915 -14.163 1.00 56.00 90 HIS A N 1
ATOM 708 C CA . HIS A 1 90 ? 12.049 -19.876 -14.998 1.00 56.00 90 HIS A CA 1
ATOM 709 C C . HIS A 1 90 ? 11.887 -19.463 -16.464 1.00 56.00 90 HIS A C 1
ATOM 711 O O . HIS A 1 90 ? 10.776 -19.220 -16.926 1.00 56.00 90 HIS A O 1
ATOM 717 N N . HIS A 1 91 ? 13.010 -19.373 -17.176 1.00 55.53 91 HIS A N 1
ATOM 718 C CA . HIS A 1 91 ? 13.140 -18.803 -18.523 1.00 55.53 91 HIS A CA 1
ATOM 719 C C . HIS A 1 91 ? 12.304 -19.484 -19.633 1.00 55.53 91 HIS A C 1
ATOM 721 O O . HIS A 1 91 ? 12.301 -18.985 -20.754 1.00 55.53 91 HIS A O 1
ATOM 727 N N . ASP A 1 92 ? 11.571 -20.563 -19.333 1.00 57.88 92 ASP A N 1
ATOM 728 C CA . ASP A 1 92 ? 10.823 -21.370 -20.308 1.00 57.88 92 ASP A CA 1
ATOM 729 C C . ASP A 1 92 ? 9.292 -21.168 -20.282 1.00 57.88 92 ASP A C 1
ATOM 731 O O . ASP A 1 92 ? 8.583 -21.732 -21.117 1.00 57.88 92 ASP A O 1
ATOM 735 N N . GLU A 1 93 ? 8.744 -20.351 -19.372 1.00 59.34 93 GLU A N 1
ATOM 736 C CA . GLU A 1 93 ? 7.300 -20.068 -19.346 1.00 59.34 93 GLU A CA 1
ATOM 737 C C . GLU A 1 93 ? 6.945 -18.761 -20.075 1.00 59.34 93 GLU A C 1
ATOM 739 O O . GLU A 1 93 ? 7.153 -17.661 -19.572 1.00 59.34 93 GLU A O 1
ATOM 744 N N . THR A 1 94 ? 6.345 -18.872 -21.266 1.00 63.53 94 THR A N 1
ATOM 745 C CA . THR A 1 94 ? 5.897 -17.726 -22.088 1.00 63.53 94 THR A CA 1
ATOM 746 C C . THR A 1 94 ? 4.495 -17.212 -21.741 1.00 63.53 94 THR A C 1
ATOM 748 O O . THR A 1 94 ? 3.981 -16.304 -22.399 1.00 63.53 94 THR A O 1
ATOM 751 N N . LYS A 1 95 ? 3.828 -17.798 -20.739 1.00 77.56 95 LYS A N 1
ATOM 752 C CA . LYS A 1 95 ? 2.449 -17.445 -20.380 1.00 77.56 95 LYS A CA 1
ATOM 753 C C . LYS A 1 95 ? 2.429 -16.313 -19.360 1.00 77.56 95 LYS A C 1
ATOM 755 O O . LYS A 1 95 ? 3.130 -16.347 -18.356 1.00 77.56 95 LYS A O 1
ATOM 760 N N . PHE A 1 96 ? 1.566 -15.329 -19.602 1.00 80.94 96 PHE A N 1
ATOM 761 C CA . PHE A 1 96 ? 1.356 -14.222 -18.676 1.00 80.94 96 PHE A CA 1
ATOM 762 C C . PHE A 1 96 ? 0.852 -14.735 -17.309 1.00 80.94 96 PHE A C 1
ATOM 764 O O . PHE A 1 96 ? -0.105 -15.520 -17.277 1.00 80.94 96 PHE A O 1
ATOM 771 N N . PRO A 1 97 ? 1.446 -14.306 -16.178 1.00 84.56 97 PRO A N 1
ATOM 772 C CA . PRO A 1 97 ? 1.118 -14.829 -14.856 1.00 84.56 97 PRO A CA 1
ATOM 773 C C . PRO A 1 97 ? -0.166 -14.180 -14.310 1.00 84.56 97 PRO A C 1
ATOM 775 O O . PRO A 1 97 ? -0.138 -13.331 -13.423 1.00 84.56 97 PRO A O 1
ATOM 778 N N . TRP A 1 98 ? -1.323 -14.593 -14.831 1.00 85.75 98 TRP A N 1
ATOM 779 C CA . TRP A 1 98 ? -2.634 -14.022 -14.484 1.00 85.75 98 TRP A CA 1
ATOM 780 C C . TRP A 1 98 ? -2.952 -14.024 -12.986 1.00 85.75 98 TRP A C 1
ATOM 782 O O . TRP A 1 98 ? -3.525 -13.060 -12.488 1.00 85.75 98 TRP A O 1
ATOM 792 N N . LEU A 1 99 ? -2.568 -15.085 -12.269 1.00 86.62 99 LEU A N 1
ATOM 793 C CA . LEU A 1 99 ? -2.790 -15.187 -10.825 1.00 86.62 99 LEU A CA 1
ATOM 794 C C . LEU A 1 99 ? -2.004 -14.116 -10.053 1.00 86.62 99 LEU A C 1
ATOM 796 O O . LEU A 1 99 ? -2.557 -13.474 -9.165 1.00 86.62 99 LEU A O 1
ATOM 800 N N . LEU A 1 100 ? -0.745 -13.890 -10.443 1.00 86.00 100 LEU A N 1
ATOM 801 C CA . LEU A 1 100 ? 0.107 -12.837 -9.892 1.00 86.00 100 LEU A CA 1
ATOM 802 C C . LEU A 1 100 ? -0.502 -11.459 -10.159 1.00 86.00 100 LEU A C 1
ATOM 804 O O . LEU A 1 100 ? -0.672 -10.668 -9.236 1.00 86.00 100 LEU A O 1
ATOM 808 N N . PHE A 1 101 ? -0.865 -11.194 -11.417 1.00 88.00 101 PHE A N 1
ATOM 809 C CA . PHE A 1 101 ? -1.447 -9.918 -11.823 1.00 88.00 101 PHE A CA 1
ATOM 810 C C . PHE A 1 101 ? -2.731 -9.607 -11.047 1.00 88.00 101 PHE A C 1
ATOM 812 O O . PHE A 1 101 ? -2.849 -8.537 -10.456 1.00 88.00 101 PHE A O 1
ATOM 819 N N . LEU A 1 102 ? -3.667 -10.560 -10.990 1.00 91.19 102 LEU A N 1
ATOM 820 C CA . LEU A 1 102 ? -4.931 -10.368 -10.285 1.00 91.19 102 LEU A CA 1
ATOM 821 C C . LEU A 1 102 ? -4.721 -10.173 -8.778 1.00 91.19 102 LEU A C 1
ATOM 823 O O . LEU A 1 102 ? -5.372 -9.309 -8.191 1.00 91.19 102 LEU A O 1
ATOM 827 N N . SER A 1 103 ? -3.801 -10.927 -8.164 1.00 91.00 103 SER A N 1
ATOM 828 C CA . SER A 1 103 ? -3.471 -10.754 -6.747 1.00 91.00 103 SER A CA 1
ATOM 829 C C . SER A 1 103 ? -2.951 -9.343 -6.457 1.00 91.00 103 SER A C 1
ATOM 831 O O . SER A 1 103 ? -3.475 -8.662 -5.576 1.00 91.00 103 SER A O 1
ATOM 833 N N . LEU A 1 104 ? -1.999 -8.857 -7.263 1.00 88.12 104 LEU A N 1
ATOM 834 C CA . LEU A 1 104 ? -1.440 -7.508 -7.127 1.00 88.12 104 LEU A CA 1
ATOM 835 C C . LEU A 1 104 ? -2.486 -6.411 -7.363 1.00 88.12 104 LEU A C 1
ATOM 837 O O . LEU A 1 104 ? -2.463 -5.389 -6.675 1.00 88.12 104 LEU A O 1
ATOM 841 N N . CYS A 1 105 ? -3.432 -6.614 -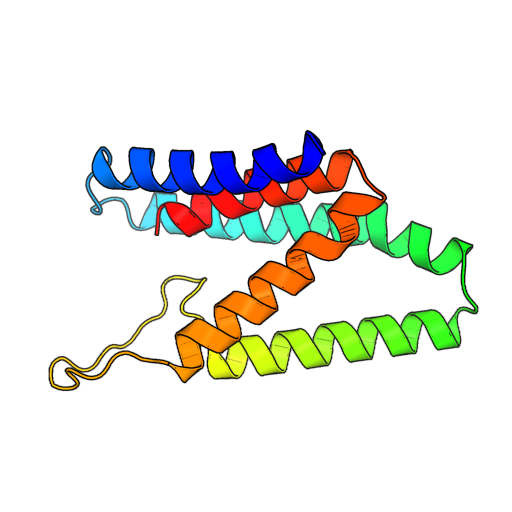8.288 1.00 90.88 105 CYS A N 1
ATOM 842 C CA . CYS A 1 105 ? -4.548 -5.688 -8.482 1.00 90.88 105 CYS A CA 1
ATOM 843 C C . CYS A 1 105 ? -5.416 -5.577 -7.225 1.00 90.88 105 CYS A C 1
ATOM 845 O O . CYS A 1 105 ? -5.740 -4.466 -6.807 1.00 90.88 105 CYS A O 1
ATOM 847 N N . ILE A 1 106 ? -5.782 -6.710 -6.619 1.00 93.25 106 ILE A N 1
ATOM 848 C CA . ILE A 1 106 ? -6.610 -6.724 -5.407 1.00 93.25 106 ILE A CA 1
ATOM 849 C C . ILE A 1 106 ? -5.830 -6.136 -4.226 1.00 93.25 106 ILE A C 1
ATOM 851 O O . ILE A 1 106 ? -6.368 -5.285 -3.524 1.00 93.25 106 ILE A O 1
ATOM 855 N N . HIS A 1 107 ? -4.562 -6.512 -4.048 1.00 89.81 107 HIS A N 1
ATOM 856 C CA . HIS A 1 107 ? -3.682 -5.938 -3.027 1.00 89.81 107 HIS A CA 1
ATOM 857 C C . HIS A 1 107 ? -3.635 -4.408 -3.144 1.00 89.81 107 HIS A C 1
ATOM 859 O O . HIS A 1 107 ? -3.967 -3.695 -2.197 1.00 89.81 107 HIS A O 1
ATOM 865 N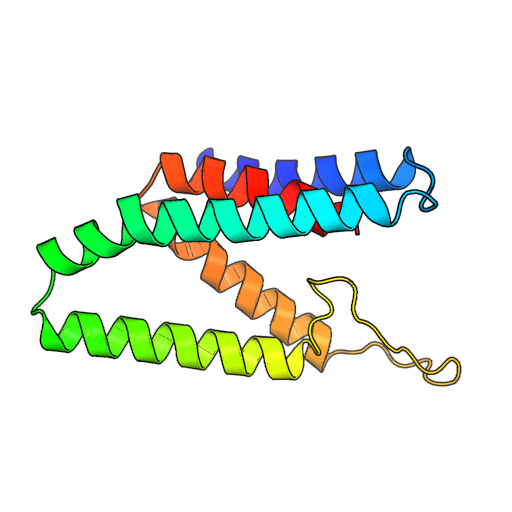 N . SER A 1 108 ? -3.292 -3.900 -4.334 1.00 87.88 108 SER A N 1
ATOM 866 C CA . SER A 1 108 ? -3.184 -2.461 -4.610 1.00 87.88 108 SER A CA 1
ATOM 867 C C . SER A 1 108 ? -4.505 -1.716 -4.440 1.00 87.88 108 SER A C 1
ATOM 869 O O . SER A 1 108 ? -4.500 -0.517 -4.157 1.00 87.88 108 SER A O 1
ATOM 871 N N . PHE A 1 109 ? -5.630 -2.395 -4.665 1.00 89.69 109 PHE A N 1
ATOM 872 C CA . PHE A 1 109 ? -6.956 -1.845 -4.423 1.00 89.69 109 PHE A CA 1
ATOM 873 C C . PHE A 1 109 ? -7.224 -1.712 -2.921 1.00 89.69 109 PHE A C 1
ATOM 875 O O . PHE A 1 109 ? -7.631 -0.637 -2.487 1.00 89.69 109 PHE A O 1
ATOM 882 N N . LEU A 1 110 ? -6.935 -2.754 -2.132 1.00 89.94 110 LEU A N 1
ATOM 883 C CA . LEU A 1 110 ? -7.097 -2.761 -0.673 1.00 89.94 110 LEU A CA 1
ATOM 884 C C . LEU A 1 110 ? -6.222 -1.709 0.024 1.00 89.94 110 LEU A C 1
ATOM 886 O O . LEU A 1 110 ? -6.687 -1.033 0.939 1.00 89.94 110 LEU A O 1
ATOM 890 N N . GLU A 1 111 ? -4.994 -1.511 -0.452 1.00 85.94 111 GLU A N 1
ATOM 891 C CA . GLU A 1 111 ? -4.080 -0.466 0.030 1.00 85.94 111 GLU A CA 1
ATOM 892 C C . GLU A 1 111 ? -4.651 0.956 -0.161 1.00 85.94 111 GLU A C 1
ATOM 894 O O . GLU A 1 111 ? -4.363 1.871 0.606 1.00 85.94 111 GLU A O 1
ATOM 899 N N . GLY A 1 112 ? -5.505 1.148 -1.172 1.00 84.56 112 GLY A N 1
ATOM 900 C CA . GLY A 1 112 ? -6.115 2.437 -1.490 1.00 84.56 112 GLY A CA 1
ATOM 901 C C . GLY A 1 112 ? -7.339 2.810 -0.647 1.00 84.56 112 GLY A C 1
ATOM 902 O O . GLY A 1 112 ? -7.791 3.949 -0.739 1.00 84.56 112 GLY A O 1
ATOM 903 N N . PHE A 1 113 ? -7.892 1.904 0.167 1.00 83.56 113 PHE A N 1
ATOM 904 C CA . PHE A 1 113 ? -9.116 2.175 0.944 1.00 83.56 113 PHE A CA 1
ATOM 905 C C . PHE A 1 113 ? -8.984 3.325 1.954 1.00 83.56 113 PHE A C 1
ATOM 907 O O . PHE A 1 113 ? -9.877 4.177 1.984 1.00 83.56 113 PHE A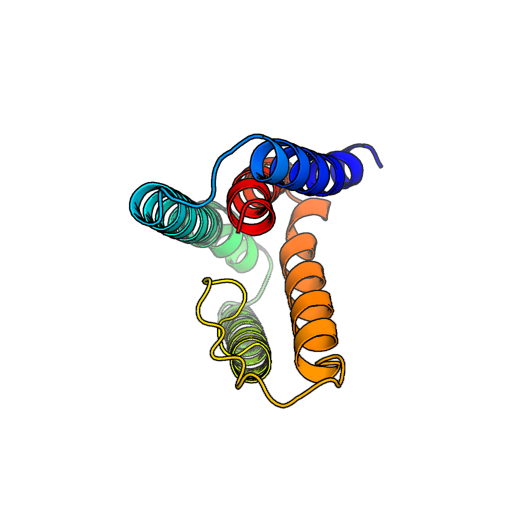 O 1
ATOM 914 N N . PRO A 1 114 ? -7.902 3.414 2.754 1.00 81.56 114 PRO A N 1
ATOM 915 C CA . PRO A 1 114 ? -7.785 4.452 3.781 1.00 81.56 114 PRO A CA 1
ATOM 916 C C . PRO A 1 114 ? -7.712 5.882 3.215 1.00 81.56 114 PRO A C 1
ATOM 918 O O . PRO A 1 114 ? -8.032 6.847 3.901 1.00 81.56 114 PRO A O 1
ATOM 921 N N . ILE A 1 115 ? -7.360 6.035 1.933 1.00 79.94 115 ILE A N 1
ATOM 922 C CA . ILE A 1 115 ? -7.221 7.327 1.234 1.00 79.94 115 ILE A CA 1
ATOM 923 C C . ILE A 1 115 ? -8.521 8.145 1.267 1.00 79.94 115 ILE A C 1
ATOM 925 O O . ILE A 1 115 ? -8.480 9.374 1.230 1.00 79.94 115 ILE A O 1
ATOM 929 N N . HIS A 1 116 ? -9.686 7.489 1.320 1.00 72.75 116 HIS A N 1
ATOM 930 C CA . HIS A 1 116 ? -10.969 8.189 1.248 1.00 72.75 116 HIS A CA 1
ATOM 931 C C . HIS A 1 116 ? -11.261 9.055 2.482 1.00 72.75 116 HIS A C 1
ATOM 933 O O . HIS A 1 116 ? -11.931 10.082 2.356 1.00 72.75 116 HIS A O 1
ATOM 939 N N . HIS A 1 117 ? -10.749 8.657 3.647 1.00 70.06 117 HIS A N 1
ATOM 940 C CA . HIS A 1 117 ? -11.023 9.311 4.926 1.00 70.06 117 HIS A CA 1
ATOM 941 C C . HIS A 1 117 ? -9.808 10.068 5.483 1.00 70.06 117 HIS A C 1
ATOM 943 O O . HIS A 1 117 ? -9.987 10.998 6.267 1.00 70.06 117 HIS A O 1
ATOM 949 N N . HIS A 1 118 ? -8.595 9.766 4.997 1.00 68.38 118 HIS A N 1
ATOM 950 C CA . HIS A 1 118 ? -7.341 10.281 5.550 1.00 68.38 118 HIS A CA 1
ATOM 951 C C . HIS A 1 118 ? -6.480 10.959 4.494 1.00 68.38 118 HIS A C 1
ATOM 953 O O . HIS A 1 118 ? -5.922 10.314 3.605 1.00 68.38 118 HIS A O 1
ATOM 959 N N . ASN A 1 119 ? -6.310 12.275 4.617 1.00 70.50 119 ASN A N 1
ATOM 960 C CA . ASN A 1 119 ? -5.474 13.026 3.682 1.00 70.50 119 ASN A CA 1
ATOM 961 C C . ASN A 1 119 ? -3.989 12.628 3.801 1.00 70.50 119 ASN A C 1
ATOM 963 O O . ASN A 1 119 ? -3.290 12.563 2.792 1.00 70.50 119 ASN A O 1
ATOM 967 N N . ASP A 1 120 ? -3.535 12.282 5.008 1.00 77.88 120 ASP A N 1
ATOM 968 C CA . ASP A 1 120 ? -2.160 11.842 5.276 1.00 77.88 120 ASP A CA 1
ATOM 969 C C . ASP A 1 120 ? -1.870 10.456 4.685 1.00 77.88 120 ASP A C 1
ATOM 971 O O . ASP A 1 120 ? -0.783 10.218 4.156 1.00 77.88 120 ASP A O 1
ATOM 975 N N . MET A 1 121 ? -2.883 9.585 4.616 1.00 82.62 121 MET A N 1
ATOM 976 C CA . MET A 1 121 ? -2.778 8.297 3.926 1.00 82.62 121 MET A CA 1
ATOM 977 C C . MET A 1 121 ? -2.586 8.446 2.419 1.00 82.62 121 MET A C 1
ATOM 979 O O . MET A 1 121 ? -1.940 7.599 1.807 1.00 82.62 121 MET A O 1
ATOM 983 N N . VAL A 1 122 ? -3.093 9.520 1.802 1.00 82.81 122 VAL A N 1
ATOM 984 C CA . VAL A 1 122 ? -2.865 9.782 0.371 1.00 82.81 122 VAL A CA 1
ATOM 985 C C . VAL A 1 122 ? -1.370 9.985 0.111 1.00 82.81 122 VAL A C 1
ATOM 987 O O . VAL A 1 122 ? -0.817 9.414 -0.831 1.00 82.81 122 VAL A O 1
ATOM 990 N N . TYR A 1 123 ? -0.708 10.774 0.963 1.00 82.81 123 TYR A N 1
ATOM 991 C CA . TYR A 1 123 ? 0.737 10.991 0.896 1.00 82.81 123 TYR A CA 1
ATOM 992 C C . TYR A 1 123 ? 1.508 9.728 1.294 1.00 82.81 123 TYR A C 1
ATOM 994 O O . TYR A 1 123 ? 2.500 9.395 0.646 1.00 82.81 123 TYR A O 1
ATOM 1002 N N . GLY A 1 124 ? 0.998 8.989 2.282 1.00 84.62 124 GLY A N 1
ATOM 1003 C CA . GLY A 1 124 ? 1.435 7.650 2.671 1.00 84.62 124 GLY A CA 1
ATOM 1004 C C . GLY A 1 124 ? 1.603 6.696 1.495 1.00 84.62 124 GLY A C 1
ATOM 1005 O O . GLY A 1 124 ? 2.707 6.252 1.169 1.00 84.62 124 GLY A O 1
ATOM 1006 N N . VAL A 1 125 ? 0.488 6.450 0.813 1.00 85.56 125 VAL A N 1
ATOM 1007 C CA . VAL A 1 125 ? 0.403 5.567 -0.353 1.00 85.56 125 VAL A CA 1
ATOM 1008 C C . VAL A 1 125 ? 1.205 6.125 -1.530 1.00 85.56 125 VAL A C 1
ATOM 1010 O O . VAL A 1 125 ? 1.864 5.371 -2.243 1.00 85.56 125 VAL A O 1
ATOM 1013 N N . MET A 1 126 ? 1.222 7.447 -1.735 1.00 85.62 126 MET A N 1
ATOM 1014 C CA . MET A 1 126 ? 2.050 8.065 -2.778 1.00 85.62 126 MET A CA 1
ATOM 1015 C C . MET A 1 126 ? 3.541 7.756 -2.577 1.00 85.62 126 MET A C 1
ATOM 1017 O O . MET A 1 126 ? 4.205 7.315 -3.517 1.00 85.62 126 MET A O 1
ATOM 1021 N N . VAL A 1 127 ? 4.068 7.972 -1.368 1.00 86.94 127 VAL A N 1
ATOM 1022 C CA . VAL A 1 127 ? 5.474 7.685 -1.038 1.00 86.94 127 VAL A CA 1
ATOM 1023 C C . VAL A 1 127 ? 5.766 6.193 -1.172 1.00 86.94 127 VAL A C 1
ATOM 1025 O O . VAL A 1 127 ? 6.853 5.838 -1.625 1.00 86.94 127 VAL A O 1
ATOM 1028 N N . HIS A 1 128 ? 4.801 5.329 -0.846 1.00 88.75 128 HIS A N 1
ATOM 1029 C CA . HIS A 1 128 ? 4.965 3.884 -0.954 1.00 88.75 128 HIS A CA 1
ATOM 1030 C C . HIS A 1 128 ? 5.032 3.371 -2.400 1.00 88.75 128 HIS A C 1
ATOM 1032 O O . HIS A 1 128 ? 5.882 2.539 -2.739 1.00 88.75 128 HIS A O 1
ATOM 1038 N N . LYS A 1 129 ? 4.166 3.895 -3.278 1.00 87.75 129 LYS A N 1
ATOM 1039 C CA . LYS A 1 129 ? 4.046 3.426 -4.667 1.00 87.75 129 LYS A CA 1
ATOM 1040 C C . LYS A 1 129 ? 5.207 3.830 -5.568 1.00 87.75 129 LYS A C 1
ATOM 1042 O O . LYS A 1 129 ? 5.450 3.138 -6.554 1.00 87.75 129 LYS A O 1
ATOM 1047 N N . ILE A 1 130 ? 5.937 4.902 -5.249 1.00 87.00 130 ILE A N 1
ATOM 1048 C CA . ILE A 1 130 ? 7.084 5.343 -6.062 1.00 87.00 130 ILE A CA 1
ATOM 1049 C C . ILE A 1 130 ? 8.203 4.279 -6.072 1.00 87.00 130 ILE A C 1
ATOM 1051 O O . ILE A 1 130 ? 8.559 3.838 -7.163 1.00 87.00 130 ILE A O 1
ATOM 1055 N N . PRO A 1 131 ? 8.731 3.802 -4.921 1.00 85.25 131 PRO A N 1
ATOM 1056 C CA . PRO A 1 131 ? 9.725 2.727 -4.882 1.00 85.25 131 PRO A CA 1
ATOM 1057 C C . PRO A 1 131 ? 9.293 1.430 -5.564 1.00 85.25 131 PRO A C 1
ATOM 1059 O O . PRO A 1 131 ? 10.118 0.793 -6.210 1.00 85.25 131 PRO A O 1
ATOM 1062 N N . ILE A 1 132 ? 8.020 1.047 -5.440 1.00 83.44 132 ILE A N 1
ATOM 1063 C CA . ILE A 1 132 ? 7.500 -0.191 -6.039 1.00 83.44 132 ILE A CA 1
ATOM 1064 C C . ILE A 1 132 ? 7.412 -0.068 -7.558 1.00 83.44 132 ILE A C 1
ATOM 1066 O O . ILE A 1 132 ? 7.810 -0.983 -8.264 1.00 83.44 132 ILE A O 1
ATOM 1070 N N . ALA A 1 133 ? 6.951 1.072 -8.078 1.00 85.00 133 ALA A N 1
ATOM 1071 C CA . ALA A 1 133 ? 6.894 1.314 -9.520 1.00 85.00 133 ALA A CA 1
ATOM 1072 C C . ALA A 1 133 ? 8.281 1.494 -10.169 1.00 85.00 133 ALA A C 1
ATOM 1074 O O . ALA A 1 133 ? 8.382 1.511 -11.394 1.00 85.00 133 ALA A O 1
ATOM 1075 N N . MET A 1 134 ? 9.337 1.663 -9.363 1.00 81.31 134 MET A N 1
ATOM 1076 C CA . MET A 1 134 ? 10.720 1.709 -9.837 1.00 81.31 134 MET A CA 1
ATOM 1077 C C . MET A 1 134 ? 11.356 0.325 -10.028 1.00 81.31 134 MET A C 1
ATOM 1079 O O . MET A 1 134 ? 12.387 0.252 -10.702 1.00 81.31 134 MET A O 1
ATOM 1083 N N . LEU A 1 135 ? 10.794 -0.717 -9.403 1.00 73.75 135 LEU A N 1
ATOM 1084 C CA . LEU A 1 135 ? 11.302 -2.094 -9.415 1.00 73.75 135 LEU A CA 1
ATOM 1085 C C . LEU A 1 135 ? 10.950 -2.860 -10.695 1.00 73.75 135 LEU A C 1
ATOM 1087 O O . LEU A 1 135 ? 9.898 -2.572 -11.308 1.00 73.75 135 LEU A O 1
#

pLDDT: mean 82.78, std 11.35, range [51.62, 96.69]

Sequence (135 aa):
MQQYILPILAVVIGLLVSIVTDHKRNYLSKLLLSFSGSFLLALTLFDLLPEVYEHLETKQTGVFIMAGILLQVVLEFFSKGAEHGHIHIHHDETKFPWLLFLSLCIHSFLEGFPIHHHNDMVYGVMVHKIPIAML

Radius of gyration: 16.42 Å; chains: 1; bounding box: 39×37×43 Å

Foldseek 3Di:
DVLVVLLVVLLVLLQVCLVVDDPPCPPVLLVLLVVLVVLLVCCCVPPVLVVLPVPDDPVVSVVVVVVLVVLLVVLCVQLVVVLNVPDPDDPPDPDDSVSNVVSVVVNLVSLCVCSVPDVVSSVSSSSNNSSSSSD